Protein AF-A0A918P5P3-F1 (afdb_monomer_lite)

Organism: NCBI:txid1225769

Foldseek 3Di:
DPPPPPDQLVVVLVVLVVCLVPDPDPVSNVVSVVVSVVCVVCSVPVVSVVVVVCVVCVVVQVVLVCVVVVVVDDPDPVSVVVSDPPPDDDDDD

Structure (mmCIF, N/CA/C/O backbone):
data_AF-A0A918P5P3-F1
#
_entry.id   AF-A0A918P5P3-F1
#
loop_
_atom_site.group_PDB
_atom_site.id
_atom_site.type_symbol
_atom_site.label_atom_id
_atom_site.label_alt_id
_atom_site.label_comp_id
_atom_site.label_asym_id
_atom_site.label_entity_id
_atom_site.label_seq_id
_atom_site.pdbx_PDB_ins_code
_atom_site.Cartn_x
_atom_site.Cartn_y
_atom_site.Cartn_z
_atom_site.occupancy
_atom_site.B_iso_or_equiv
_atom_site.auth_seq_id
_atom_site.auth_comp_id
_atom_site.auth_asym_id
_atom_site.auth_atom_id
_atom_site.pdbx_PDB_model_num
ATOM 1 N N . MET A 1 1 ? 22.427 -19.703 9.211 1.00 36.00 1 MET A N 1
ATOM 2 C CA . MET A 1 1 ? 21.787 -19.184 7.986 1.00 36.00 1 MET A CA 1
ATOM 3 C C . MET A 1 1 ? 20.328 -18.965 8.341 1.00 36.00 1 MET A C 1
ATOM 5 O O . MET A 1 1 ? 19.611 -19.942 8.491 1.00 36.00 1 MET A O 1
ATOM 9 N N . GLN A 1 2 ? 19.939 -17.730 8.663 1.00 38.00 2 GLN A N 1
ATOM 10 C CA . GLN A 1 2 ? 18.536 -17.407 8.936 1.00 38.00 2 GLN A CA 1
ATOM 11 C C . GLN A 1 2 ? 17.797 -17.454 7.604 1.00 38.00 2 GLN A C 1
ATOM 13 O O . GLN A 1 2 ? 18.141 -16.716 6.683 1.00 38.00 2 GLN A O 1
ATOM 18 N N . SER A 1 3 ? 16.854 -18.383 7.489 1.00 38.59 3 SER A N 1
ATOM 19 C CA . SER A 1 3 ? 15.935 -18.476 6.365 1.00 38.59 3 SER A CA 1
ATOM 20 C C . SER A 1 3 ? 15.256 -17.121 6.199 1.00 38.59 3 SER A C 1
ATOM 22 O O . SER A 1 3 ? 14.665 -16.623 7.158 1.00 38.59 3 SER A O 1
ATOM 24 N N . ALA A 1 4 ? 15.372 -16.514 5.017 1.00 46.28 4 ALA A N 1
ATOM 25 C CA . ALA A 1 4 ? 14.509 -15.407 4.640 1.00 46.28 4 ALA A CA 1
ATOM 26 C C . ALA A 1 4 ? 13.075 -15.916 4.812 1.00 46.28 4 ALA A C 1
ATOM 28 O O . ALA A 1 4 ? 12.675 -16.859 4.132 1.00 46.28 4 ALA A O 1
ATOM 29 N N . GLN A 1 5 ? 12.367 -15.410 5.821 1.00 50.88 5 GLN A N 1
ATOM 30 C CA . GLN A 1 5 ? 10.967 -15.750 6.014 1.00 50.88 5 GLN A CA 1
ATOM 31 C C . GLN A 1 5 ? 10.250 -15.327 4.735 1.00 50.88 5 GLN A C 1
ATOM 33 O O . GLN A 1 5 ? 10.355 -14.168 4.337 1.00 50.88 5 GLN A O 1
ATOM 38 N N . ASP A 1 6 ? 9.587 -16.271 4.068 1.00 49.94 6 ASP A N 1
ATOM 39 C CA . ASP A 1 6 ? 8.641 -15.960 3.003 1.00 49.94 6 ASP A CA 1
ATOM 40 C C . ASP A 1 6 ? 7.522 -15.134 3.638 1.00 49.94 6 ASP A C 1
ATOM 42 O O . ASP A 1 6 ? 6.593 -15.652 4.259 1.00 49.94 6 ASP A O 1
ATOM 46 N N . VAL A 1 7 ? 7.683 -13.817 3.569 1.00 58.53 7 VAL A N 1
ATOM 47 C CA . VAL A 1 7 ? 6.704 -12.854 4.043 1.00 58.53 7 VAL A CA 1
ATOM 48 C C . VAL A 1 7 ? 5.504 -12.952 3.109 1.00 58.53 7 VAL A C 1
ATOM 50 O O . VAL A 1 7 ? 5.542 -12.507 1.962 1.00 58.53 7 VAL A O 1
ATOM 53 N N . SER A 1 8 ? 4.441 -13.588 3.592 1.00 76.25 8 SER A N 1
ATOM 54 C CA . SER A 1 8 ? 3.192 -13.732 2.854 1.00 76.25 8 SER A CA 1
ATOM 55 C C . SER A 1 8 ? 2.360 -12.459 2.986 1.00 76.25 8 SER A C 1
ATOM 57 O O . SER A 1 8 ? 2.265 -11.873 4.061 1.00 76.25 8 SER A O 1
ATOM 59 N N . LEU A 1 9 ? 1.669 -12.052 1.920 1.00 80.25 9 LEU A N 1
ATOM 60 C CA . LEU A 1 9 ? 0.721 -10.928 1.988 1.00 80.25 9 LEU A CA 1
ATOM 61 C C . LEU A 1 9 ? -0.385 -11.161 3.031 1.00 80.25 9 LEU A C 1
ATOM 63 O O . LEU A 1 9 ? -0.920 -10.205 3.588 1.00 80.25 9 LEU A O 1
ATOM 67 N N . ALA A 1 10 ? -0.683 -12.427 3.336 1.00 80.75 10 ALA A N 1
ATOM 68 C CA . ALA A 1 10 ? -1.591 -12.796 4.414 1.00 80.75 10 ALA A CA 1
ATOM 69 C C . ALA A 1 10 ? -1.036 -12.419 5.798 1.00 80.75 10 ALA A C 1
ATOM 71 O O . ALA A 1 10 ? -1.773 -11.853 6.599 1.00 80.75 10 ALA A O 1
ATOM 72 N N . SER A 1 11 ? 0.259 -12.647 6.062 1.00 84.12 11 SER A N 1
ATOM 73 C CA . SER A 1 11 ? 0.859 -12.271 7.349 1.00 84.12 11 SER A CA 1
ATOM 74 C C . SER A 1 11 ? 0.930 -10.752 7.504 1.00 84.12 11 SER A C 1
ATOM 76 O O . SER A 1 11 ? 0.701 -10.230 8.587 1.00 84.12 11 SER A O 1
ATOM 78 N N . TRP A 1 12 ? 1.139 -10.023 6.404 1.00 85.31 12 TRP A N 1
ATOM 79 C CA . TRP A 1 12 ? 1.063 -8.560 6.411 1.00 85.31 12 TRP A CA 1
ATOM 80 C C . TRP A 1 12 ? -0.325 -8.038 6.754 1.00 85.31 12 TRP A C 1
ATOM 82 O O . TRP A 1 12 ? -0.435 -7.078 7.508 1.00 85.31 12 TRP A O 1
ATOM 92 N N . LYS A 1 13 ? -1.387 -8.666 6.243 1.00 86.56 13 LYS A N 1
ATOM 93 C CA . LYS A 1 13 ? -2.754 -8.306 6.637 1.00 86.56 13 LYS A CA 1
ATOM 94 C C . LYS A 1 13 ? -2.992 -8.524 8.126 1.00 86.56 13 LYS A C 1
ATOM 96 O O . LYS A 1 13 ? -3.531 -7.642 8.782 1.00 86.56 13 LYS A O 1
ATOM 101 N N . GLU A 1 14 ? -2.562 -9.665 8.654 1.00 89.19 14 GLU A N 1
ATOM 102 C CA . GLU A 1 14 ? -2.706 -9.982 10.078 1.00 89.19 14 GLU A CA 1
ATOM 103 C C . GLU A 1 14 ? -1.954 -8.987 10.970 1.00 89.19 14 GLU A C 1
ATOM 105 O O . GLU A 1 14 ? -2.508 -8.499 11.956 1.00 89.19 14 GLU A O 1
ATOM 110 N N . GLU A 1 15 ? -0.721 -8.630 10.604 1.00 88.75 15 GLU A N 1
ATOM 111 C CA . GLU A 1 15 ? 0.059 -7.614 11.314 1.00 88.75 15 GLU A CA 1
ATOM 112 C C . GLU A 1 15 ? -0.618 -6.242 11.275 1.00 88.75 15 GLU A C 1
ATOM 114 O O . GLU A 1 15 ? -0.663 -5.538 12.285 1.00 88.75 15 GLU A O 1
ATOM 119 N N . LEU A 1 16 ? -1.186 -5.868 10.129 1.00 88.75 16 LEU A N 1
ATOM 120 C CA . LEU A 1 16 ? -1.810 -4.565 9.950 1.00 88.75 16 LEU A CA 1
ATOM 121 C C . LEU A 1 16 ? -3.115 -4.449 10.748 1.00 88.75 16 LEU A C 1
ATOM 123 O O . LEU A 1 16 ? -3.305 -3.461 11.457 1.00 88.75 16 LEU A O 1
ATOM 127 N N . SER A 1 17 ? -3.944 -5.494 10.752 1.00 90.69 17 SER A N 1
ATOM 128 C CA . SER A 1 17 ? -5.123 -5.564 11.621 1.00 90.69 17 SER A CA 1
ATOM 129 C C . SER A 1 17 ? -4.744 -5.610 13.107 1.00 90.69 17 SER A C 1
ATOM 131 O O . SER A 1 17 ? -5.410 -4.993 13.941 1.00 90.69 17 SER A O 1
ATOM 133 N N . SER A 1 18 ? -3.645 -6.287 13.466 1.00 93.44 18 SER A N 1
ATOM 134 C CA . SER A 1 18 ? -3.118 -6.282 14.838 1.00 93.44 18 SER A CA 1
ATOM 135 C C . SER A 1 18 ? -2.666 -4.884 15.272 1.00 93.44 18 SER A C 1
ATOM 137 O O . SER A 1 18 ? -2.928 -4.474 16.406 1.00 93.44 18 SER A O 1
ATOM 139 N N . LEU A 1 19 ? -2.055 -4.120 14.363 1.00 90.62 19 LEU A N 1
ATOM 140 C CA . LEU A 1 19 ? -1.652 -2.740 14.609 1.00 90.62 19 LEU A CA 1
ATOM 141 C C . LEU A 1 19 ? -2.870 -1.849 14.878 1.00 90.62 19 LEU A C 1
ATOM 143 O O . LEU A 1 19 ? -2.869 -1.122 15.872 1.00 90.62 19 LEU A O 1
ATOM 147 N N . VAL A 1 20 ? -3.929 -1.953 14.066 1.00 91.81 20 VAL A N 1
ATOM 148 C CA . VAL A 1 20 ? -5.191 -1.224 14.297 1.00 91.81 20 VAL A CA 1
ATOM 149 C C . VAL A 1 20 ? -5.795 -1.590 15.655 1.00 91.81 20 VAL A C 1
ATOM 151 O O . VAL A 1 20 ? -6.174 -0.707 16.423 1.00 91.81 20 VAL A O 1
ATOM 154 N N . ALA A 1 21 ? -5.807 -2.880 16.003 1.00 91.00 21 ALA A N 1
ATOM 155 C CA . ALA A 1 21 ? -6.305 -3.359 17.293 1.00 91.00 21 ALA A CA 1
ATOM 156 C C . ALA A 1 21 ? -5.476 -2.870 18.498 1.00 91.00 21 ALA A C 1
ATOM 158 O O . ALA A 1 21 ? -5.978 -2.847 19.622 1.00 91.00 21 ALA A O 1
ATOM 159 N N . SER A 1 22 ? -4.220 -2.467 18.284 1.00 92.56 22 SER A N 1
ATOM 160 C CA . SER A 1 22 ? -3.337 -1.938 19.330 1.00 92.56 22 SER A CA 1
ATOM 161 C C . SER A 1 22 ? -3.519 -0.438 19.614 1.00 92.56 22 SER A C 1
ATOM 163 O O . SER A 1 22 ? -2.878 0.093 20.530 1.00 92.56 22 SER A O 1
ATOM 165 N N . ALA A 1 23 ? -4.383 0.248 18.854 1.00 93.00 23 ALA A N 1
ATOM 166 C CA . ALA A 1 23 ? -4.640 1.676 19.002 1.00 93.00 23 ALA A CA 1
ATOM 167 C C . ALA A 1 23 ? -5.127 2.023 20.418 1.00 93.00 23 ALA A C 1
ATOM 169 O O . ALA A 1 23 ? -6.034 1.393 20.963 1.00 93.00 23 ALA A O 1
ATOM 170 N N . ARG A 1 24 ? -4.525 3.052 21.025 1.00 91.44 24 ARG A N 1
ATOM 171 C CA . ARG A 1 24 ? -4.813 3.453 22.416 1.00 91.44 24 ARG A CA 1
ATOM 172 C C . ARG A 1 24 ? -5.748 4.651 22.521 1.00 91.44 24 ARG A C 1
ATOM 174 O O . ARG A 1 24 ? -6.314 4.887 23.586 1.00 91.44 24 ARG A O 1
ATOM 181 N N . THR A 1 25 ? -5.897 5.407 21.439 1.00 93.69 25 THR A N 1
ATOM 182 C CA . THR A 1 25 ? -6.741 6.599 21.368 1.00 93.69 25 THR A CA 1
ATOM 183 C C . THR A 1 25 ? -7.692 6.507 20.176 1.00 93.69 25 THR A C 1
ATOM 185 O O . THR A 1 25 ? -7.453 5.760 19.227 1.00 93.69 25 THR A O 1
ATOM 188 N N . ALA A 1 26 ? -8.790 7.264 20.219 1.00 91.25 26 ALA A N 1
ATOM 189 C CA . ALA A 1 26 ? -9.748 7.312 19.114 1.00 91.25 26 ALA A CA 1
ATOM 190 C C . ALA A 1 26 ? -9.137 7.916 17.835 1.00 91.25 26 ALA A C 1
ATOM 192 O O . ALA A 1 26 ? -9.507 7.525 16.731 1.00 91.25 26 ALA A O 1
ATOM 193 N N . GLU A 1 27 ? -8.189 8.842 17.990 1.00 91.25 27 GLU A N 1
ATOM 194 C CA . GLU A 1 27 ? -7.464 9.459 16.880 1.00 91.25 27 GLU A CA 1
ATOM 195 C C . GLU A 1 27 ? -6.495 8.465 16.229 1.00 91.25 27 GLU A C 1
ATOM 197 O O . GLU A 1 27 ? -6.529 8.293 15.010 1.00 91.25 27 GLU A O 1
ATOM 202 N N . ASP A 1 28 ? -5.729 7.718 17.035 1.00 88.44 28 ASP A N 1
ATOM 203 C CA . ASP A 1 28 ? -4.860 6.645 16.536 1.00 88.44 28 ASP A CA 1
ATOM 204 C C . ASP A 1 28 ? -5.670 5.566 15.817 1.00 88.44 28 ASP A C 1
ATOM 206 O O . ASP A 1 28 ? -5.281 5.107 14.746 1.00 88.44 28 ASP A O 1
ATOM 210 N N . LEU A 1 29 ? -6.820 5.175 16.377 1.00 92.12 29 LEU A N 1
ATOM 211 C CA . LEU A 1 29 ? -7.690 4.177 15.762 1.00 92.12 29 LEU A CA 1
ATOM 212 C C . LEU A 1 29 ? -8.199 4.656 14.400 1.00 92.12 29 LEU A C 1
ATOM 214 O O . LEU A 1 29 ? -8.198 3.882 13.443 1.00 92.12 29 LEU A O 1
ATOM 218 N N . ALA A 1 30 ? -8.614 5.920 14.295 1.00 88.25 30 ALA A N 1
ATOM 219 C CA . ALA A 1 30 ? -9.078 6.499 13.040 1.00 88.25 30 ALA A CA 1
ATOM 220 C C . ALA A 1 30 ? -7.955 6.553 11.993 1.00 88.25 30 ALA A C 1
ATOM 222 O O . ALA A 1 30 ? -8.168 6.159 10.845 1.00 88.25 30 ALA A O 1
ATOM 223 N N . ALA A 1 31 ? -6.754 6.979 12.390 1.00 88.81 31 ALA A N 1
ATOM 224 C CA . ALA A 1 31 ? -5.593 7.040 11.509 1.00 88.81 31 ALA A CA 1
ATOM 225 C C . ALA A 1 31 ? -5.162 5.644 11.029 1.00 88.81 31 ALA A C 1
ATOM 227 O O . ALA A 1 31 ? -4.963 5.432 9.832 1.00 88.81 31 ALA A O 1
ATOM 228 N N . LEU A 1 32 ? -5.073 4.676 11.943 1.00 91.06 32 LEU A N 1
ATOM 229 C CA . LEU A 1 32 ? -4.671 3.305 11.631 1.00 91.06 32 LEU A CA 1
ATOM 230 C C . LEU A 1 32 ? -5.727 2.569 10.802 1.00 91.06 32 LEU A C 1
ATOM 232 O O . LEU A 1 32 ? -5.370 1.875 9.856 1.00 91.06 32 LEU A O 1
ATOM 236 N N . SER A 1 33 ? -7.017 2.789 11.067 1.00 90.62 33 SER A N 1
ATOM 237 C CA . SER A 1 33 ? -8.099 2.237 10.238 1.00 90.62 33 SER A CA 1
ATOM 238 C C . SER A 1 33 ? -8.096 2.841 8.831 1.00 90.62 33 SER A C 1
ATOM 240 O O . SER A 1 33 ? -8.336 2.145 7.845 1.00 90.62 33 SER A O 1
ATOM 242 N N . ALA A 1 34 ? -7.818 4.142 8.696 1.00 88.88 34 ALA A N 1
ATOM 243 C CA . ALA A 1 34 ? -7.681 4.777 7.386 1.00 88.88 34 ALA A CA 1
ATOM 244 C C . ALA A 1 34 ? -6.480 4.213 6.613 1.00 88.88 34 ALA A C 1
ATOM 246 O O . ALA A 1 34 ? -6.586 3.940 5.417 1.00 88.88 34 ALA A O 1
ATOM 247 N N . PHE A 1 35 ? -5.362 3.988 7.304 1.00 88.19 35 PHE A N 1
ATOM 248 C CA . PHE A 1 35 ? -4.174 3.356 6.739 1.00 88.19 35 PHE A CA 1
ATOM 249 C C . PHE A 1 35 ? -4.437 1.906 6.301 1.00 88.19 35 PHE A C 1
ATOM 251 O O . PHE A 1 35 ? -4.081 1.532 5.183 1.00 88.19 35 PHE A O 1
ATOM 258 N N . GLU A 1 36 ? -5.133 1.115 7.121 1.00 90.81 36 GLU A N 1
ATOM 259 C CA . GLU A 1 36 ? -5.545 -0.255 6.789 1.00 90.81 36 GLU A CA 1
ATOM 260 C C . GLU A 1 36 ? -6.443 -0.31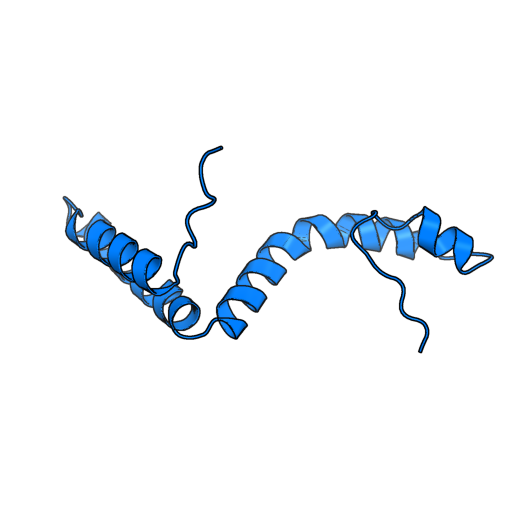2 5.561 1.00 90.81 36 GLU A C 1
ATOM 262 O O . GLU A 1 36 ? -6.190 -1.092 4.640 1.00 9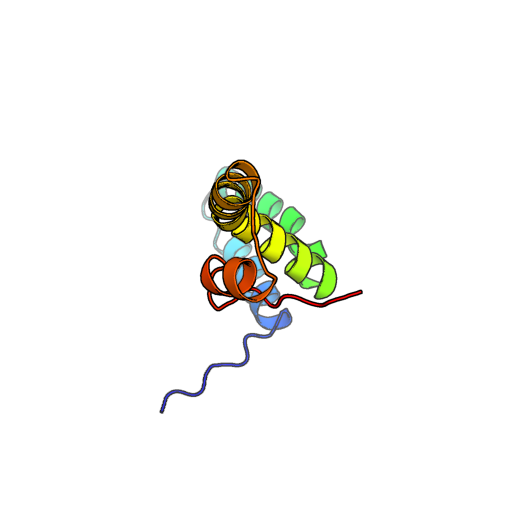0.81 36 GLU A O 1
ATOM 267 N N . ASN A 1 37 ? -7.441 0.563 5.495 1.00 89.19 37 ASN A N 1
ATOM 268 C CA . ASN A 1 37 ? -8.322 0.658 4.338 1.00 89.19 37 ASN A CA 1
ATOM 269 C C . ASN A 1 37 ? -7.576 1.095 3.072 1.00 89.19 37 ASN A C 1
ATOM 271 O O . ASN A 1 37 ? -7.892 0.623 1.981 1.00 89.19 37 ASN A O 1
ATOM 275 N N . ALA A 1 38 ? -6.573 1.968 3.201 1.00 86.62 38 ALA A N 1
ATOM 276 C CA . ALA A 1 38 ? -5.761 2.395 2.069 1.00 86.62 38 ALA A CA 1
ATOM 277 C C . ALA A 1 38 ? -4.862 1.266 1.541 1.00 86.62 38 ALA A C 1
ATOM 279 O O . ALA A 1 38 ? -4.684 1.154 0.329 1.00 86.62 38 ALA A O 1
ATOM 280 N N . LEU A 1 39 ? -4.305 0.424 2.419 1.00 85.62 39 LEU A N 1
ATOM 281 C CA . LEU A 1 39 ? -3.372 -0.639 2.033 1.00 85.62 39 LEU A CA 1
ATOM 282 C C . LEU A 1 39 ? -4.035 -1.967 1.666 1.00 85.62 39 LEU A C 1
ATOM 284 O O . LEU A 1 39 ? -3.503 -2.688 0.819 1.00 85.62 39 LEU A O 1
ATOM 288 N N . SER A 1 40 ? -5.196 -2.281 2.243 1.00 85.56 40 SER A N 1
ATOM 289 C CA . SER A 1 40 ? -5.890 -3.560 2.039 1.00 85.56 40 SER A CA 1
ATOM 290 C C . SER A 1 40 ? -6.065 -3.953 0.562 1.00 85.56 40 SER A C 1
ATOM 292 O O . SER A 1 40 ? -5.700 -5.082 0.224 1.00 85.56 40 SER A O 1
ATOM 294 N N . PRO A 1 41 ? -6.484 -3.051 -0.355 1.00 85.06 41 PRO A N 1
ATOM 295 C CA . PRO A 1 41 ? -6.627 -3.382 -1.776 1.00 85.06 41 PRO A CA 1
ATOM 296 C C . PRO A 1 41 ? -5.320 -3.832 -2.442 1.00 85.06 41 PRO A C 1
ATOM 298 O O . PRO A 1 41 ? -5.339 -4.623 -3.384 1.00 85.06 41 PRO A O 1
ATOM 301 N N . TYR A 1 42 ? -4.178 -3.332 -1.965 1.00 84.19 42 TYR A N 1
ATOM 302 C CA . TYR A 1 42 ? -2.863 -3.705 -2.484 1.00 84.19 42 TYR A CA 1
ATOM 303 C C . TYR A 1 42 ? -2.398 -5.049 -1.915 1.00 84.19 42 TYR A C 1
ATOM 305 O O . TYR A 1 42 ? -1.759 -5.819 -2.624 1.00 84.19 42 TYR A O 1
ATOM 313 N N . LEU A 1 43 ? -2.760 -5.374 -0.673 1.00 83.81 43 LEU A N 1
ATOM 314 C CA . LEU A 1 43 ? -2.448 -6.673 -0.067 1.00 83.81 43 LEU A CA 1
ATOM 315 C C . LEU A 1 43 ? -3.305 -7.813 -0.641 1.00 83.81 43 LEU A C 1
ATOM 317 O O . LEU A 1 43 ? -2.862 -8.957 -0.659 1.00 83.81 43 LEU A O 1
ATOM 321 N N . ASP A 1 44 ? -4.499 -7.503 -1.154 1.00 84.06 44 ASP A N 1
ATOM 322 C CA . ASP A 1 44 ? -5.349 -8.448 -1.894 1.00 84.06 44 ASP A CA 1
ATOM 323 C C . ASP A 1 44 ? -4.906 -8.683 -3.341 1.00 84.06 44 ASP A C 1
ATOM 325 O O . ASP A 1 44 ? -5.267 -9.690 -3.951 1.00 84.06 44 ASP A O 1
ATOM 329 N N . ASN A 1 45 ? -4.128 -7.760 -3.910 1.00 82.44 45 ASN A N 1
ATOM 330 C CA . ASN A 1 45 ? -3.690 -7.829 -5.297 1.00 82.44 45 ASN A CA 1
ATOM 331 C C . ASN A 1 45 ? -2.167 -7.635 -5.411 1.00 82.44 45 ASN A C 1
ATOM 333 O O . ASN A 1 45 ? -1.690 -6.496 -5.490 1.00 82.44 45 ASN A O 1
ATOM 337 N N . PRO A 1 46 ? -1.398 -8.734 -5.538 1.00 74.81 46 PRO A N 1
ATOM 338 C CA . PRO A 1 46 ? 0.059 -8.682 -5.666 1.00 74.81 46 PRO A CA 1
ATOM 339 C C . PRO A 1 46 ? 0.558 -7.760 -6.793 1.00 74.81 46 PRO A C 1
ATOM 341 O O . PRO A 1 46 ? 1.606 -7.125 -6.663 1.00 74.81 46 PRO A O 1
ATOM 344 N N . GLY A 1 47 ? -0.188 -7.647 -7.900 1.00 74.81 47 GLY A N 1
ATOM 345 C CA . GLY A 1 47 ? 0.162 -6.773 -9.025 1.00 74.81 47 GLY A CA 1
ATOM 346 C C . GLY A 1 47 ? -0.001 -5.284 -8.706 1.00 74.81 47 GLY A C 1
ATOM 347 O O . GLY A 1 47 ? 0.823 -4.459 -9.116 1.00 74.81 47 GLY A O 1
ATOM 348 N N . ALA A 1 48 ? -1.024 -4.933 -7.924 1.00 78.50 48 ALA A N 1
ATOM 349 C CA . ALA A 1 48 ? -1.240 -3.565 -7.465 1.00 78.50 48 ALA A CA 1
ATOM 350 C C . ALA A 1 48 ? -0.155 -3.144 -6.461 1.00 78.50 48 ALA A C 1
ATOM 352 O O . ALA A 1 48 ? 0.402 -2.053 -6.594 1.00 78.50 48 ALA A O 1
ATOM 353 N N . LEU A 1 49 ? 0.206 -4.022 -5.517 1.00 79.44 49 LEU A N 1
ATOM 354 C CA . LEU A 1 49 ? 1.304 -3.768 -4.579 1.00 79.44 49 LEU A CA 1
ATOM 355 C C . LEU A 1 49 ? 2.639 -3.589 -5.302 1.00 79.44 49 LEU A C 1
ATOM 357 O O . LEU A 1 49 ? 3.361 -2.633 -5.030 1.00 79.44 49 LEU A O 1
ATOM 361 N N . ARG A 1 50 ? 2.948 -4.455 -6.275 1.00 75.50 50 ARG A N 1
ATOM 362 C CA . ARG A 1 50 ? 4.162 -4.322 -7.094 1.00 75.50 50 ARG A CA 1
ATOM 363 C C . ARG A 1 50 ? 4.215 -2.974 -7.814 1.00 75.50 50 ARG A C 1
ATOM 365 O O . ARG A 1 50 ? 5.270 -2.350 -7.865 1.00 75.50 50 ARG A O 1
ATOM 372 N N . THR A 1 51 ? 3.082 -2.510 -8.335 1.00 77.06 51 THR A N 1
ATOM 373 C CA . THR A 1 51 ? 2.978 -1.201 -8.996 1.00 77.06 51 THR A CA 1
ATOM 374 C C . THR A 1 51 ? 3.203 -0.052 -8.014 1.00 77.06 51 THR A C 1
ATOM 376 O O . THR A 1 51 ? 3.936 0.883 -8.327 1.00 77.06 51 THR A O 1
ATOM 379 N N . LEU A 1 52 ? 2.603 -0.116 -6.821 1.00 74.50 52 LEU A N 1
ATOM 380 C CA . LEU A 1 52 ? 2.797 0.877 -5.763 1.00 74.50 52 LEU A CA 1
ATOM 381 C C . LEU A 1 52 ? 4.272 0.953 -5.339 1.00 74.50 52 LEU A C 1
ATOM 383 O O . LEU A 1 52 ? 4.853 2.034 -5.323 1.00 74.50 52 LEU A O 1
ATOM 387 N N . LEU A 1 53 ? 4.894 -0.196 -5.065 1.00 76.19 53 LEU A N 1
ATOM 388 C CA . LEU A 1 53 ? 6.307 -0.280 -4.692 1.00 76.19 53 LEU A CA 1
ATOM 389 C C . LEU A 1 53 ? 7.223 0.222 -5.815 1.00 76.19 53 LEU A C 1
ATOM 391 O O . LEU A 1 53 ? 8.164 0.964 -5.545 1.00 76.19 53 LEU A O 1
ATOM 395 N N . GLY A 1 54 ? 6.908 -0.100 -7.073 1.00 70.62 54 GLY A N 1
ATOM 396 C CA . GLY A 1 54 ? 7.609 0.443 -8.236 1.00 70.62 54 GLY A CA 1
ATOM 397 C C . GLY A 1 54 ? 7.531 1.970 -8.305 1.00 70.62 54 GLY A C 1
ATOM 398 O O . GLY A 1 54 ? 8.550 2.623 -8.496 1.00 70.62 54 GLY A O 1
ATOM 399 N N . LYS A 1 55 ? 6.352 2.558 -8.060 1.00 72.44 55 LYS A N 1
ATOM 400 C CA . LYS A 1 55 ? 6.170 4.020 -8.008 1.00 72.44 55 LYS A CA 1
ATOM 401 C C . LYS A 1 55 ? 6.922 4.681 -6.854 1.00 72.44 55 LYS A C 1
ATOM 403 O O . LYS A 1 55 ? 7.393 5.794 -7.026 1.00 72.44 55 LYS A O 1
ATOM 408 N N . ILE A 1 56 ? 7.048 4.017 -5.705 1.00 68.44 56 ILE A N 1
ATOM 409 C CA . ILE A 1 56 ? 7.816 4.524 -4.554 1.00 68.44 56 ILE A CA 1
ATOM 410 C C . ILE A 1 56 ? 9.327 4.485 -4.836 1.00 68.44 56 ILE A C 1
ATOM 412 O O . ILE A 1 56 ? 10.055 5.368 -4.394 1.00 68.44 56 ILE A O 1
ATOM 416 N N . GLN A 1 57 ? 9.802 3.497 -5.601 1.00 63.62 57 GLN A N 1
ATOM 417 C CA . GLN A 1 57 ? 11.204 3.412 -6.030 1.00 63.62 57 GLN A CA 1
ATOM 418 C C . GLN A 1 57 ? 11.531 4.351 -7.207 1.00 63.62 57 GLN A C 1
ATOM 420 O O . GLN A 1 57 ? 12.657 4.833 -7.312 1.00 63.62 57 GLN A O 1
ATOM 425 N N . SER A 1 58 ? 10.549 4.652 -8.062 1.00 56.44 58 SER A N 1
ATOM 426 C CA . SER A 1 58 ? 10.689 5.506 -9.252 1.00 56.44 58 SER A CA 1
ATOM 427 C C . SER A 1 58 ? 11.303 6.899 -9.014 1.00 56.44 58 SER A C 1
ATOM 429 O O . SER A 1 58 ? 12.186 7.266 -9.790 1.00 56.44 58 SER A O 1
ATOM 431 N N . PRO A 1 59 ? 10.958 7.668 -7.957 1.00 56.34 59 PRO A N 1
ATOM 432 C CA . PRO A 1 59 ? 11.550 8.991 -7.728 1.00 56.34 59 PRO A CA 1
ATOM 433 C C . PRO A 1 59 ? 13.055 8.963 -7.410 1.00 56.34 59 PRO A C 1
ATOM 435 O O . PRO A 1 59 ? 13.701 10.006 -7.459 1.00 56.34 59 PRO A O 1
ATOM 438 N N . ALA A 1 60 ? 13.645 7.796 -7.117 1.00 54.59 60 ALA A N 1
ATOM 439 C CA . ALA A 1 60 ? 15.100 7.641 -7.022 1.00 54.59 60 ALA A CA 1
ATOM 440 C C . ALA A 1 60 ? 15.768 7.367 -8.386 1.00 54.59 60 ALA A C 1
ATOM 442 O O . ALA A 1 60 ? 16.970 7.580 -8.538 1.00 54.59 60 ALA A O 1
ATOM 443 N N . ILE A 1 61 ? 15.002 6.893 -9.372 1.00 56.38 61 ILE A N 1
ATOM 444 C CA . ILE A 1 61 ? 15.486 6.489 -10.698 1.00 56.38 61 ILE A CA 1
ATOM 445 C C . ILE A 1 61 ? 15.303 7.629 -11.715 1.00 56.38 61 ILE A C 1
ATOM 447 O O . ILE A 1 61 ? 16.175 7.840 -12.558 1.00 56.38 61 ILE A O 1
ATOM 451 N N . GLU A 1 62 ? 14.218 8.403 -11.612 1.00 58.44 62 GLU A N 1
ATOM 452 C CA . GLU A 1 62 ? 13.894 9.510 -12.529 1.00 58.44 62 GLU A CA 1
ATOM 453 C C . GLU A 1 62 ? 15.001 10.574 -12.647 1.00 58.44 62 GLU A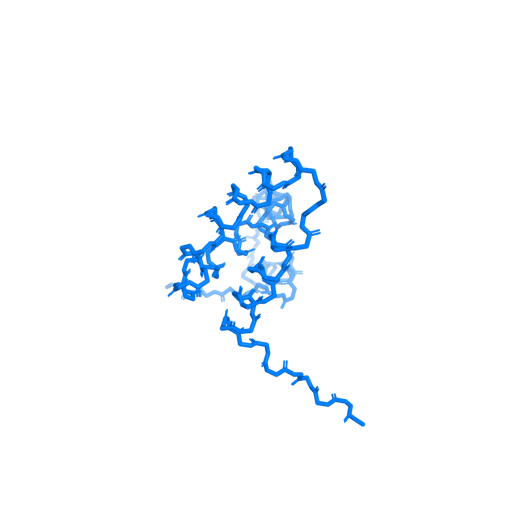 C 1
ATOM 455 O O . GLU A 1 62 ? 15.427 10.830 -13.772 1.00 58.44 62 GLU A O 1
ATOM 460 N N . PRO A 1 63 ? 15.577 11.126 -11.559 1.00 58.19 63 PRO A N 1
ATOM 461 C CA . PRO A 1 63 ? 16.626 12.145 -11.681 1.00 58.19 63 PRO A CA 1
ATOM 462 C C . PRO A 1 63 ? 17.908 11.609 -12.333 1.00 58.19 63 PRO A C 1
ATOM 464 O O . PRO A 1 63 ? 18.614 12.332 -13.037 1.00 58.19 63 PRO A O 1
ATOM 467 N N . ALA A 1 64 ? 18.220 10.328 -12.105 1.00 60.47 64 ALA A N 1
ATOM 468 C CA . ALA A 1 64 ? 19.384 9.674 -12.689 1.00 60.47 64 ALA A CA 1
ATOM 469 C C . ALA A 1 64 ? 19.186 9.422 -14.191 1.00 60.47 64 ALA A C 1
ATOM 471 O O . ALA A 1 64 ? 20.104 9.659 -14.972 1.00 60.47 64 ALA A O 1
ATOM 472 N N . LEU A 1 65 ? 17.989 8.997 -14.608 1.00 60.31 65 LEU A N 1
ATOM 473 C CA . LEU A 1 65 ? 17.659 8.814 -16.021 1.00 60.31 65 LEU A CA 1
ATOM 474 C C . LEU A 1 65 ? 17.532 10.147 -16.761 1.00 60.31 65 LEU A C 1
ATOM 476 O O . LEU A 1 65 ? 18.060 10.259 -17.863 1.00 60.31 65 LEU A O 1
ATOM 480 N N . GLU A 1 66 ? 16.917 11.171 -16.169 1.00 60.22 66 GLU A N 1
ATOM 481 C CA . GLU A 1 66 ? 16.834 12.506 -16.773 1.00 60.22 66 GLU A CA 1
ATOM 482 C C . GLU A 1 66 ? 18.223 13.113 -17.006 1.00 60.22 66 GLU A C 1
ATOM 484 O O . GLU A 1 66 ? 18.479 13.659 -18.077 1.00 60.22 66 GLU A O 1
ATOM 489 N N . ALA A 1 67 ? 19.162 12.947 -16.067 1.00 61.91 67 ALA A N 1
ATOM 490 C CA . ALA A 1 67 ? 20.546 13.395 -16.240 1.00 61.91 67 ALA A CA 1
ATOM 491 C C . ALA A 1 67 ? 21.296 12.643 -17.359 1.00 61.91 67 ALA A C 1
ATOM 493 O O . ALA A 1 67 ? 22.173 13.214 -18.012 1.00 61.91 67 ALA A O 1
ATOM 494 N N . ILE A 1 68 ? 20.965 11.368 -17.588 1.00 62.00 68 ILE A N 1
ATOM 495 C CA . ILE A 1 68 ? 21.531 10.547 -18.669 1.00 62.00 68 ILE A CA 1
ATOM 496 C C . ILE A 1 68 ? 20.917 10.956 -20.014 1.00 62.00 68 ILE A C 1
ATOM 498 O O . ILE A 1 68 ? 21.649 11.188 -20.972 1.00 62.00 68 ILE A O 1
ATOM 502 N N . VAL A 1 69 ? 19.592 11.114 -20.082 1.00 63.06 69 VAL A N 1
ATOM 503 C CA . VAL A 1 69 ? 18.868 11.527 -21.295 1.00 63.06 69 VAL A CA 1
ATOM 504 C C . VAL A 1 69 ? 19.242 12.950 -21.704 1.00 63.06 69 VAL A C 1
ATOM 506 O O . VAL A 1 69 ? 19.453 13.197 -22.886 1.00 63.06 69 VAL A O 1
ATOM 509 N N . ALA A 1 70 ? 19.426 13.868 -20.750 1.00 62.53 70 ALA A N 1
ATOM 510 C CA . ALA A 1 70 ? 19.839 15.242 -21.028 1.00 62.53 70 ALA A CA 1
ATOM 511 C C . ALA A 1 70 ? 21.202 15.333 -21.740 1.00 62.53 70 ALA A C 1
ATOM 513 O O . ALA A 1 70 ? 21.433 16.288 -22.481 1.00 62.53 70 ALA A O 1
ATOM 514 N N . LYS A 1 71 ? 22.084 14.329 -21.599 1.00 60.91 71 LYS A N 1
ATOM 515 C CA . LYS A 1 71 ? 23.361 14.278 -22.334 1.00 60.91 71 LYS A CA 1
ATOM 516 C C . LYS A 1 71 ? 23.222 13.963 -23.829 1.00 60.91 71 LYS A C 1
ATOM 518 O O . LYS A 1 71 ? 24.210 14.140 -24.526 1.00 60.91 71 LYS A O 1
ATOM 523 N N . SER A 1 72 ? 22.028 13.5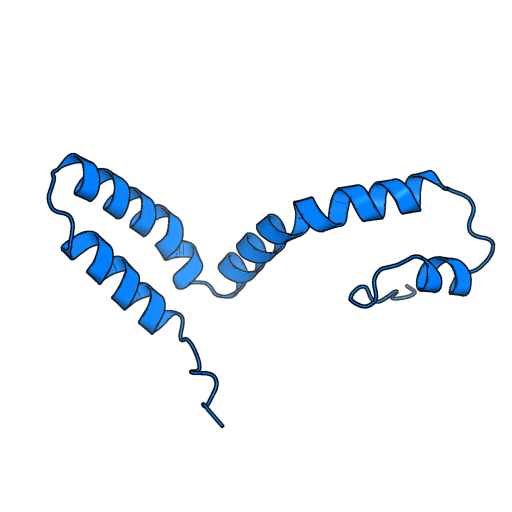77 -24.295 1.00 58.69 72 SER A N 1
ATOM 524 C CA . SER A 1 72 ? 21.465 13.574 -25.668 1.00 58.69 72 SER A CA 1
ATOM 525 C C . SER A 1 72 ? 22.291 13.066 -26.868 1.00 58.69 72 SER A C 1
ATOM 527 O O . SER A 1 72 ? 21.720 12.912 -27.944 1.00 58.69 72 SER A O 1
ATOM 529 N N . GLU A 1 73 ? 23.574 12.741 -26.738 1.00 63.53 73 GLU A N 1
ATOM 530 C CA . GLU A 1 73 ? 24.419 12.256 -27.830 1.00 63.53 73 GLU A CA 1
ATOM 531 C C . GLU A 1 73 ? 25.215 11.036 -27.363 1.00 63.53 73 GLU A C 1
ATOM 533 O O . GLU A 1 73 ? 26.312 11.149 -26.823 1.00 63.53 73 GLU A O 1
ATOM 538 N N . PHE A 1 74 ? 24.643 9.851 -27.572 1.00 72.44 74 PHE A N 1
ATOM 539 C CA . PHE A 1 74 ? 25.360 8.586 -27.427 1.00 72.44 74 PHE A CA 1
ATOM 540 C C . PHE A 1 74 ? 25.789 8.106 -28.809 1.00 72.44 74 PHE A C 1
ATOM 542 O O . PHE A 1 74 ? 24.976 8.026 -29.729 1.00 72.44 74 PHE A O 1
ATOM 549 N N . GLN A 1 75 ? 27.059 7.749 -28.960 1.00 77.56 75 GLN A N 1
ATOM 550 C CA . GLN A 1 75 ? 27.619 7.276 -30.225 1.00 77.56 75 GLN A CA 1
ATOM 551 C C . GLN A 1 75 ? 27.414 5.769 -30.426 1.00 77.56 75 GLN A C 1
ATOM 553 O O . GLN A 1 75 ? 27.597 5.257 -31.531 1.00 77.56 75 GLN A O 1
ATOM 558 N N . SER A 1 76 ? 27.042 5.029 -29.373 1.00 78.06 76 SER A N 1
ATOM 559 C CA . SER A 1 76 ? 26.774 3.591 -29.461 1.00 78.06 76 SER A CA 1
ATOM 560 C C . SER A 1 76 ? 25.876 3.062 -28.336 1.00 78.06 76 SER A C 1
ATOM 562 O O . SER A 1 76 ? 25.813 3.619 -27.243 1.00 78.06 76 SER A O 1
ATOM 564 N N . LEU A 1 77 ? 25.247 1.902 -28.563 1.00 73.56 77 LEU A N 1
ATOM 565 C CA . LEU A 1 77 ? 24.481 1.186 -27.530 1.00 73.56 77 LEU A CA 1
ATOM 566 C C . LEU A 1 77 ? 25.347 0.735 -26.340 1.00 73.56 77 LEU A C 1
ATOM 568 O O . LEU A 1 77 ? 24.836 0.567 -25.234 1.00 73.56 77 LEU A O 1
ATOM 572 N N . ALA A 1 78 ? 26.648 0.526 -26.554 1.00 77.88 78 ALA A N 1
ATOM 573 C CA . ALA A 1 78 ? 27.583 0.175 -25.488 1.00 77.88 78 ALA A CA 1
ATOM 574 C C . ALA A 1 78 ? 27.786 1.343 -24.510 1.00 77.88 78 ALA A C 1
ATOM 576 O O . ALA A 1 78 ? 27.862 1.127 -23.303 1.00 77.88 78 ALA A O 1
ATOM 577 N N . GLU A 1 79 ? 27.808 2.572 -25.025 1.00 75.06 79 GLU A N 1
ATOM 578 C CA . GLU A 1 79 ? 27.928 3.794 -24.227 1.00 75.06 79 GLU A CA 1
ATOM 579 C C . GLU A 1 79 ? 26.692 4.017 -23.349 1.00 75.06 79 GLU A C 1
ATOM 581 O O . GLU A 1 79 ? 26.815 4.280 -22.154 1.00 75.06 79 GLU A O 1
ATOM 586 N N . VAL A 1 80 ? 25.500 3.790 -23.909 1.00 75.56 80 VAL A N 1
ATOM 587 C CA . VAL A 1 80 ? 24.236 3.832 -23.158 1.00 75.56 80 VAL A CA 1
ATOM 588 C C . VAL A 1 80 ? 24.254 2.810 -22.019 1.00 75.56 80 VAL A C 1
ATOM 590 O O . VAL A 1 80 ? 23.977 3.155 -20.874 1.00 75.56 80 VAL A O 1
ATOM 593 N N . LYS A 1 81 ? 24.644 1.560 -22.301 1.00 76.00 81 LYS A N 1
ATOM 594 C CA . LYS A 1 81 ? 24.734 0.499 -21.282 1.00 76.00 81 LYS A CA 1
ATOM 595 C C . LYS A 1 81 ? 25.732 0.820 -20.168 1.00 76.00 81 LYS A C 1
ATOM 597 O O . LYS A 1 81 ? 25.470 0.476 -19.024 1.00 76.00 81 LYS A O 1
ATOM 602 N N . ALA A 1 82 ? 26.853 1.466 -20.486 1.00 76.81 82 ALA A N 1
ATOM 603 C CA . ALA A 1 82 ? 27.867 1.838 -19.499 1.00 76.81 82 ALA A CA 1
ATOM 604 C C . ALA A 1 82 ? 27.420 2.983 -18.573 1.00 76.81 82 ALA A C 1
ATOM 606 O O . ALA A 1 82 ? 27.929 3.105 -17.460 1.00 76.81 82 ALA A O 1
ATOM 607 N N . MET A 1 83 ? 26.488 3.822 -19.030 1.00 73.38 83 MET A N 1
ATOM 608 C CA . MET A 1 83 ? 25.948 4.941 -18.257 1.00 73.38 83 MET A CA 1
ATOM 609 C C . MET A 1 83 ? 24.728 4.581 -17.411 1.00 73.38 83 MET A C 1
ATOM 611 O O . MET A 1 83 ? 24.400 5.310 -16.475 1.00 73.38 83 MET A O 1
ATOM 615 N N . LEU A 1 84 ? 24.059 3.474 -17.725 1.00 73.06 84 LEU A N 1
ATOM 616 C CA . LEU A 1 84 ? 22.909 3.012 -16.966 1.00 73.06 84 LEU A CA 1
ATOM 617 C C . LEU A 1 84 ? 23.347 2.282 -15.685 1.00 73.06 84 LEU A C 1
ATOM 619 O O . LEU A 1 84 ? 24.332 1.540 -15.691 1.00 73.06 84 LEU A O 1
ATOM 623 N N . PRO A 1 85 ? 22.612 2.455 -14.574 1.00 71.06 85 PRO A N 1
ATOM 624 C CA . PRO A 1 85 ? 22.801 1.644 -13.381 1.00 71.06 85 PRO A CA 1
ATOM 625 C C . PRO A 1 85 ? 22.688 0.145 -13.682 1.00 71.06 85 PRO A C 1
ATOM 627 O O . PRO A 1 85 ? 21.874 -0.274 -14.502 1.00 71.06 85 PRO A O 1
ATOM 630 N N . SER A 1 86 ? 23.448 -0.676 -12.955 1.00 72.50 86 SER A N 1
ATOM 631 C CA . SER A 1 86 ? 23.558 -2.130 -13.169 1.00 72.50 86 SER A CA 1
ATOM 632 C C . SER A 1 86 ? 22.248 -2.919 -13.036 1.00 72.50 86 SER A C 1
ATOM 634 O O . SER A 1 86 ? 22.204 -4.088 -13.403 1.00 72.50 86 SER A O 1
ATOM 636 N N . TYR A 1 87 ? 21.193 -2.297 -12.508 1.00 71.69 87 TYR A N 1
ATOM 637 C CA . TYR A 1 87 ? 19.856 -2.872 -12.373 1.00 71.69 87 TYR A CA 1
ATOM 638 C C . TYR A 1 87 ? 18.917 -2.547 -13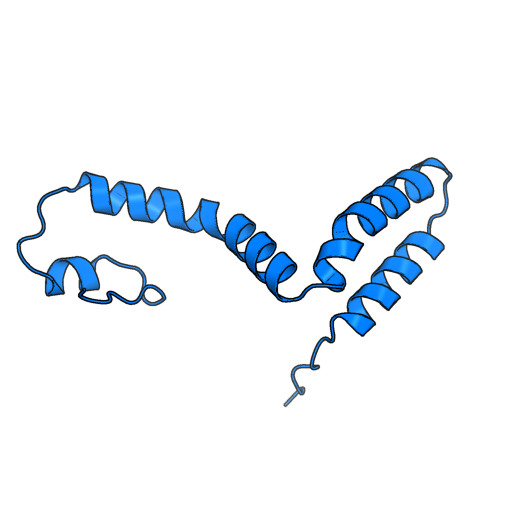.551 1.00 71.69 87 TYR A C 1
ATOM 640 O O . TYR A 1 87 ? 17.756 -2.950 -13.519 1.00 71.69 87 TYR A O 1
ATOM 648 N N . ILE A 1 88 ? 19.380 -1.813 -14.570 1.00 72.00 88 ILE A N 1
ATOM 649 C CA . ILE A 1 88 ? 18.605 -1.486 -15.775 1.00 72.00 88 ILE A CA 1
ATOM 650 C C . ILE A 1 88 ? 19.094 -2.339 -16.948 1.00 72.00 88 ILE A C 1
ATOM 652 O O . ILE A 1 88 ? 20.254 -2.260 -17.352 1.00 72.00 88 ILE A O 1
ATOM 656 N N . GLU A 1 89 ? 18.190 -3.120 -17.540 1.00 71.44 89 GLU A N 1
ATOM 657 C CA . GLU A 1 89 ? 18.457 -3.864 -18.773 1.00 71.44 89 GLU A CA 1
ATOM 658 C C . GLU A 1 89 ? 18.011 -3.076 -20.009 1.00 71.44 89 GLU A C 1
ATOM 660 O O . GLU A 1 89 ? 16.884 -2.591 -20.096 1.00 71.44 89 GLU A O 1
ATOM 665 N N . VAL A 1 90 ? 18.901 -2.980 -21.001 1.00 69.19 90 VAL A N 1
ATOM 666 C CA . VAL A 1 90 ? 18.587 -2.396 -22.311 1.00 69.19 90 VAL A CA 1
ATOM 667 C C . VAL A 1 90 ? 18.076 -3.495 -23.234 1.00 69.19 90 VAL A C 1
ATOM 669 O O . VAL A 1 90 ? 18.850 -4.360 -23.654 1.00 69.19 90 VAL A O 1
ATOM 672 N N . VAL A 1 91 ? 16.793 -3.426 -23.580 1.00 72.62 91 VAL A N 1
ATOM 673 C CA . VAL A 1 91 ? 16.148 -4.325 -24.543 1.00 72.62 91 VAL A CA 1
ATOM 674 C C . VAL A 1 91 ? 16.059 -3.604 -25.887 1.00 72.62 91 VAL A C 1
ATOM 676 O O . VAL A 1 91 ? 15.460 -2.534 -25.974 1.00 72.62 91 VAL A O 1
ATOM 679 N N . ALA A 1 92 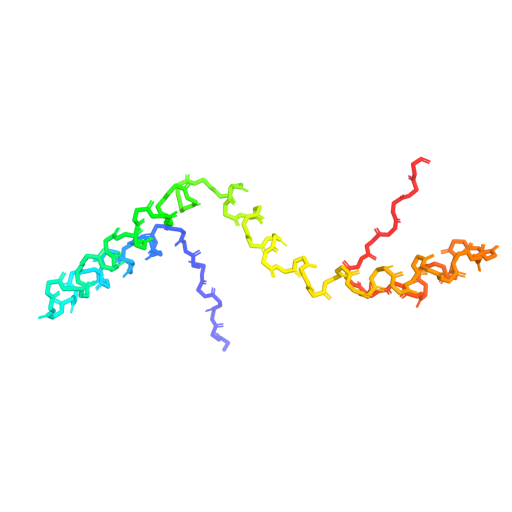? 16.694 -4.151 -26.925 1.00 62.44 92 ALA A N 1
ATOM 680 C CA . ALA A 1 92 ? 16.524 -3.645 -28.285 1.00 62.44 92 ALA A CA 1
ATOM 681 C C . ALA A 1 92 ? 15.170 -4.131 -28.828 1.00 62.44 92 ALA A C 1
ATOM 683 O O . ALA A 1 92 ? 14.867 -5.319 -28.703 1.00 62.44 92 ALA A O 1
ATOM 684 N N . ALA A 1 93 ? 14.373 -3.211 -29.375 1.00 50.72 93 ALA A N 1
ATOM 685 C CA . ALA A 1 93 ? 13.136 -3.517 -30.092 1.00 50.72 93 ALA A CA 1
ATOM 686 C C . ALA A 1 93 ? 13.423 -3.907 -31.547 1.00 50.72 93 ALA A C 1
ATOM 688 O O . ALA A 1 93 ? 14.381 -3.339 -32.124 1.00 50.72 93 ALA A O 1
#

pLDDT: mean 74.68, std 14.13, range [36.0, 93.69]

Radius of gyration: 20.47 Å; chains: 1; bounding box: 38×34×53 Å

Sequence (93 aa):
MQSAQDVSLASWKEELSSLVASARTAEDLAALSAFENALSPYLDNPGALRTLLGKIQSPAIEPALEAIVAKSEFQSLAEVKAMLPSYIEVVAA

Secondary structure (DSSP, 8-state):
--------HHHHHHHHHHHHHT--SHHHHHHHHHHHHHHHHHHH-HHHHHHHHHHHHHHHHHHHHHHHHHT---S-HHHHHHHS-TT------